Protein AF-A0A6I6J007-F1 (afdb_monomer_lite)

Radius of gyration: 20.56 Å; chains: 1; bounding box: 50×41×44 Å

Secondary structure (DSSP, 8-state):
--HHHHHHHHHHTTS-SS-HHHHHHHHHHHHHHHHHHHTTSPPPP---HHHHHHHHHHHHHHHHHH---HHHHHHHHHHHHHHHHHHHHHHHHHS--HHHHHHHHHHHHHHHHHHHHHHHHHHHHHHTT---HHHHHHHHHHHHHHHHHHHHHHHHHHS-GGGGT-

InterPro domains:
  IPR014550 Uncharacterised conserved protein UCP028704, OpgC [PF10129] (31-155)

Structure (mmCIF, N/CA/C/O backbone):
data_AF-A0A6I6J007-F1
#
_entry.id   AF-A0A6I6J007-F1
#
loop_
_atom_site.group_PDB
_atom_site.id
_atom_site.type_symbol
_atom_site.label_atom_id
_atom_site.label_alt_id
_atom_site.label_comp_id
_atom_site.label_asym_id
_atom_site.label_entity_id
_atom_site.label_seq_id
_atom_site.pdbx_PDB_ins_code
_atom_site.Cartn_x
_atom_site.Cartn_y
_atom_site.Cartn_z
_atom_site.occupancy
_atom_site.B_iso_or_equiv
_atom_site.auth_seq_id
_atom_site.auth_comp_id
_atom_site.auth_asym_id
_atom_site.auth_atom_id
_atom_site.pdbx_PDB_model_num
ATOM 1 N N . MET A 1 1 ? 29.821 -2.408 2.465 1.00 44.50 1 MET A N 1
ATOM 2 C CA . MET A 1 1 ? 29.085 -3.166 1.427 1.00 44.50 1 MET A CA 1
ATOM 3 C C . MET A 1 1 ? 27.788 -3.651 2.058 1.00 44.50 1 MET A C 1
ATOM 5 O O . MET A 1 1 ? 27.856 -4.412 3.012 1.00 44.50 1 MET A O 1
ATOM 9 N N . SER A 1 2 ? 26.631 -3.119 1.649 1.00 55.38 2 SER A N 1
ATOM 10 C CA . SER A 1 2 ? 25.342 -3.408 2.303 1.00 55.38 2 SER A CA 1
ATOM 11 C C . SER A 1 2 ? 24.978 -4.889 2.200 1.00 55.38 2 SER A C 1
ATOM 13 O O . SER A 1 2 ? 25.263 -5.520 1.188 1.00 55.38 2 SER A O 1
ATOM 15 N N . ILE A 1 3 ? 24.296 -5.432 3.207 1.00 54.59 3 ILE A N 1
ATOM 16 C CA . ILE A 1 3 ? 23.833 -6.833 3.257 1.00 54.59 3 ILE A CA 1
ATOM 17 C C . ILE A 1 3 ? 23.041 -7.222 1.992 1.00 54.59 3 ILE A C 1
ATOM 19 O O . ILE A 1 3 ? 23.181 -8.333 1.496 1.00 54.59 3 ILE A O 1
ATOM 23 N N . ALA A 1 4 ? 22.307 -6.280 1.389 1.00 48.72 4 ALA A N 1
ATOM 24 C CA . ALA A 1 4 ? 21.649 -6.464 0.093 1.00 48.72 4 ALA A CA 1
ATOM 25 C C . ALA A 1 4 ? 22.632 -6.736 -1.065 1.00 48.72 4 ALA A C 1
ATOM 27 O O . ALA A 1 4 ? 22.347 -7.558 -1.927 1.00 48.72 4 ALA A O 1
ATOM 28 N N . ALA A 1 5 ? 23.805 -6.097 -1.074 1.00 52.50 5 ALA A N 1
ATOM 29 C CA . ALA A 1 5 ? 24.852 -6.355 -2.061 1.00 52.50 5 ALA A CA 1
ATOM 30 C C . ALA A 1 5 ? 25.505 -7.727 -1.843 1.00 52.50 5 ALA A C 1
ATOM 32 O O . ALA A 1 5 ? 25.809 -8.400 -2.817 1.00 52.50 5 ALA A O 1
ATOM 33 N N . ILE A 1 6 ? 25.656 -8.174 -0.590 1.00 58.22 6 ILE A N 1
ATOM 34 C CA . ILE A 1 6 ? 26.131 -9.531 -0.278 1.00 58.22 6 ILE A CA 1
ATOM 35 C C . ILE A 1 6 ? 25.087 -10.558 -0.721 1.00 58.22 6 ILE A C 1
ATOM 37 O O . ILE A 1 6 ? 25.443 -11.513 -1.396 1.00 58.22 6 ILE A O 1
ATOM 41 N N . LEU A 1 7 ? 23.797 -10.344 -0.450 1.00 52.28 7 LEU A N 1
ATOM 42 C CA . LEU A 1 7 ? 22.729 -11.231 -0.922 1.00 52.28 7 LEU A CA 1
ATOM 43 C C . LEU A 1 7 ? 22.681 -11.290 -2.454 1.00 52.28 7 LEU A C 1
ATOM 45 O O . LEU A 1 7 ? 22.653 -12.377 -3.012 1.00 52.28 7 LEU A O 1
ATOM 49 N N . ILE A 1 8 ? 22.761 -10.154 -3.147 1.00 57.44 8 ILE A N 1
ATOM 50 C CA . ILE A 1 8 ? 22.756 -10.112 -4.618 1.00 57.44 8 ILE A CA 1
ATOM 51 C C . ILE A 1 8 ? 24.030 -10.732 -5.210 1.00 57.44 8 ILE A C 1
ATOM 53 O O . ILE A 1 8 ? 23.948 -11.392 -6.237 1.00 57.44 8 ILE A O 1
ATOM 57 N N . TYR A 1 9 ? 25.197 -10.567 -4.586 1.00 55.94 9 TYR A N 1
ATOM 58 C CA . TYR A 1 9 ? 26.458 -11.116 -5.098 1.00 55.94 9 TYR A CA 1
ATOM 59 C C . TYR A 1 9 ? 26.613 -12.615 -4.792 1.00 55.94 9 TYR A C 1
ATOM 61 O O . TYR A 1 9 ? 27.092 -13.373 -5.630 1.00 55.94 9 TYR A O 1
ATOM 69 N N . THR A 1 10 ? 26.144 -13.063 -3.624 1.00 53.44 10 THR A N 1
ATOM 70 C CA . THR A 1 10 ? 26.219 -14.472 -3.195 1.00 53.44 10 THR A CA 1
ATOM 71 C C . THR A 1 10 ? 25.123 -15.317 -3.852 1.00 53.44 10 THR A C 1
ATOM 73 O O . THR A 1 10 ? 25.380 -16.455 -4.233 1.00 53.44 10 THR A O 1
ATOM 76 N N . PHE A 1 11 ? 23.923 -14.754 -4.057 1.00 50.12 11 PHE A N 1
ATOM 77 C CA . PHE A 1 11 ? 22.803 -15.442 -4.714 1.00 50.12 11 PHE A CA 1
ATOM 78 C C . PHE A 1 11 ? 22.671 -15.149 -6.213 1.00 50.12 11 PHE A C 1
ATOM 80 O O . PHE A 1 11 ? 22.087 -15.953 -6.933 1.00 50.12 11 PHE A O 1
ATOM 87 N N . GLY A 1 12 ? 23.232 -14.049 -6.719 1.00 45.94 12 GLY A N 1
ATOM 88 C CA . GLY A 1 12 ? 23.205 -13.714 -8.147 1.00 45.94 12 GLY A CA 1
ATOM 89 C C . GLY A 1 12 ? 24.165 -14.539 -9.006 1.00 45.94 12 GLY A C 1
ATOM 90 O O . GLY A 1 12 ? 23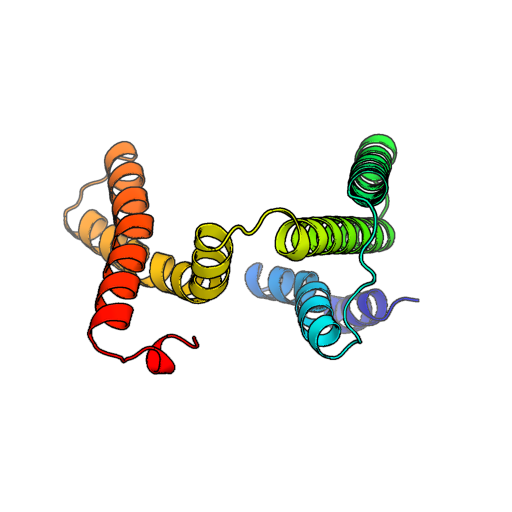.967 -14.612 -10.214 1.00 45.94 12 GLY A O 1
ATOM 91 N N . GLY A 1 13 ? 25.174 -15.178 -8.401 1.00 44.69 13 GLY A N 1
ATOM 92 C CA . GLY A 1 13 ? 26.112 -16.065 -9.102 1.00 44.69 13 GLY A CA 1
ATOM 93 C C . GLY A 1 13 ? 25.673 -17.533 -9.179 1.00 44.69 13 GLY A C 1
ATOM 94 O O . GLY A 1 13 ? 26.130 -18.252 -10.061 1.00 44.69 13 GLY A O 1
ATOM 95 N N . THR A 1 14 ? 24.790 -17.985 -8.282 1.00 49.78 14 THR A N 1
ATOM 96 C CA . THR A 1 14 ? 24.365 -19.397 -8.172 1.00 49.78 14 THR A CA 1
ATOM 97 C C . THR A 1 14 ? 22.904 -19.629 -8.553 1.00 49.78 14 THR A C 1
ATOM 99 O O . THR A 1 14 ? 22.591 -20.689 -9.091 1.00 49.78 14 THR A O 1
ATOM 102 N N . PHE A 1 15 ? 22.015 -18.642 -8.391 1.00 48.50 15 PHE A N 1
ATOM 103 C CA . PHE A 1 15 ? 20.668 -18.686 -8.969 1.00 48.50 15 PHE A CA 1
ATOM 104 C C . PHE A 1 15 ? 20.680 -18.092 -10.377 1.00 48.50 15 PHE A C 1
ATOM 106 O O . PHE A 1 15 ? 20.174 -17.001 -10.646 1.00 48.50 15 PHE A O 1
ATOM 113 N N . GLY A 1 16 ? 21.303 -18.838 -11.285 1.00 45.50 16 GLY A N 1
ATOM 114 C CA . GLY A 1 16 ? 21.239 -18.576 -12.710 1.00 45.50 16 GLY A CA 1
ATOM 115 C C . GLY A 1 16 ? 19.796 -18.616 -13.230 1.00 45.50 16 GLY A C 1
ATOM 116 O O . GLY A 1 16 ? 19.092 -19.606 -13.076 1.00 45.50 16 GLY A O 1
ATOM 117 N N . VAL A 1 17 ? 19.396 -17.529 -13.888 1.00 48.31 17 VAL A N 1
ATOM 118 C CA . VAL A 1 17 ? 18.610 -17.473 -15.140 1.00 48.31 17 VAL A CA 1
ATOM 119 C C . VAL A 1 17 ? 17.201 -18.109 -15.223 1.00 48.31 17 VAL A C 1
ATOM 121 O O . VAL A 1 17 ? 16.528 -17.856 -16.215 1.00 48.31 17 VAL A O 1
ATOM 124 N N . ALA A 1 18 ? 16.691 -18.873 -14.253 1.00 53.31 18 ALA A N 1
ATOM 125 C CA . ALA A 1 18 ? 15.543 -19.751 -14.540 1.00 53.31 18 ALA A CA 1
ATOM 126 C C . ALA A 1 18 ? 14.142 -19.232 -14.159 1.00 53.31 18 ALA A C 1
ATOM 128 O O . ALA A 1 18 ? 13.182 -19.637 -14.810 1.00 53.31 18 ALA A O 1
ATOM 129 N N . ASP A 1 19 ? 13.979 -18.346 -13.166 1.00 60.72 19 ASP A N 1
ATOM 130 C CA . ASP A 1 19 ? 12.630 -17.912 -12.766 1.00 60.72 19 ASP A CA 1
ATOM 131 C C . ASP A 1 19 ? 12.520 -16.393 -12.474 1.00 60.72 19 ASP A C 1
ATOM 133 O O . ASP A 1 19 ? 13.053 -15.903 -11.465 1.00 60.72 19 ASP A O 1
ATOM 137 N N . PRO A 1 20 ? 11.820 -15.619 -13.334 1.00 67.62 20 PRO A N 1
ATOM 138 C CA . PRO A 1 20 ? 11.537 -14.195 -13.131 1.00 67.62 20 PRO A CA 1
ATOM 139 C C . PRO A 1 20 ? 10.875 -13.870 -11.781 1.00 67.62 20 PRO A C 1
ATOM 141 O O . PRO A 1 20 ? 11.054 -12.763 -11.251 1.00 67.62 20 PRO A O 1
ATOM 144 N N . PHE A 1 21 ? 10.133 -14.820 -11.203 1.00 71.56 21 PHE A N 1
ATOM 145 C CA . PHE A 1 21 ? 9.416 -14.624 -9.945 1.00 71.56 21 PHE A CA 1
ATOM 146 C C . PHE A 1 21 ? 10.358 -14.666 -8.738 1.00 71.56 21 PHE A C 1
ATOM 148 O O . PHE A 1 21 ? 10.294 -13.786 -7.875 1.00 71.56 21 PHE A O 1
ATOM 155 N N . LEU A 1 22 ? 11.291 -15.624 -8.705 1.00 74.62 22 LEU A N 1
ATOM 156 C CA . LEU A 1 22 ? 12.224 -15.792 -7.587 1.00 74.62 22 LEU A CA 1
ATOM 157 C C . LEU A 1 22 ? 13.190 -14.609 -7.470 1.00 74.62 22 LEU A C 1
ATOM 159 O O . LEU A 1 22 ? 13.444 -14.113 -6.372 1.00 74.62 22 LEU A O 1
ATOM 163 N N . ARG A 1 23 ? 13.677 -14.101 -8.608 1.00 71.19 23 ARG A N 1
ATOM 164 C CA . ARG A 1 23 ? 14.537 -12.911 -8.639 1.00 71.19 23 ARG A CA 1
ATOM 165 C C . ARG A 1 23 ? 13.825 -11.698 -8.042 1.00 71.19 23 ARG A C 1
ATOM 167 O O . ARG A 1 23 ? 14.402 -10.999 -7.215 1.00 71.19 23 ARG A O 1
ATOM 174 N N . SER A 1 24 ? 12.579 -11.460 -8.446 1.00 71.00 24 SER A N 1
ATOM 175 C CA . SER A 1 24 ? 11.766 -10.353 -7.929 1.00 71.00 24 SER A CA 1
ATOM 176 C C . SER A 1 24 ? 11.531 -10.495 -6.425 1.00 71.00 24 SER A C 1
ATOM 178 O O . SER A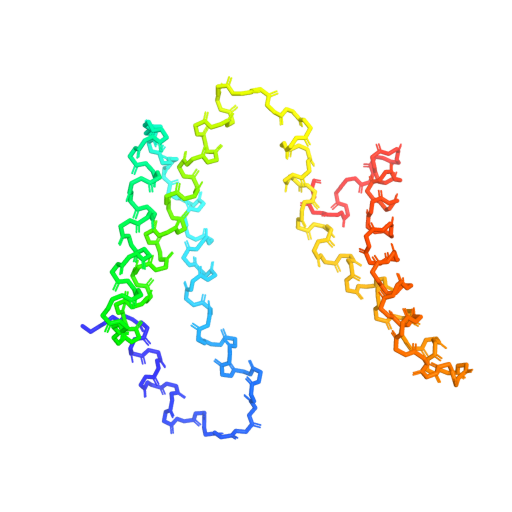 1 24 ? 11.745 -9.545 -5.674 1.00 71.00 24 SER A O 1
ATOM 180 N N . ALA A 1 25 ? 11.175 -11.698 -5.967 1.00 75.06 25 ALA A N 1
ATOM 181 C CA . ALA A 1 25 ? 10.971 -11.979 -4.551 1.00 75.06 25 ALA A CA 1
ATOM 182 C C . ALA A 1 25 ? 12.234 -11.697 -3.718 1.00 75.06 25 ALA A C 1
ATOM 184 O O . ALA A 1 25 ? 12.156 -10.993 -2.715 1.00 75.06 25 ALA A O 1
ATOM 185 N N . LEU A 1 26 ? 13.405 -12.169 -4.159 1.00 77.62 26 LEU A N 1
ATOM 186 C CA . LEU A 1 26 ? 14.676 -11.944 -3.462 1.00 77.62 26 LEU A CA 1
ATOM 187 C C . LEU A 1 26 ? 15.119 -10.474 -3.486 1.00 77.62 26 LEU A C 1
ATOM 189 O O . LEU A 1 26 ? 15.675 -9.992 -2.501 1.00 77.62 26 LEU A O 1
ATOM 193 N N . LEU A 1 27 ? 14.856 -9.747 -4.576 1.00 75.88 27 LEU A N 1
ATOM 194 C CA . LEU A 1 27 ? 15.167 -8.317 -4.680 1.00 75.88 27 LEU A CA 1
ATOM 195 C C . LEU A 1 27 ? 14.330 -7.465 -3.717 1.00 75.88 27 LEU A C 1
ATOM 197 O O . LEU A 1 27 ? 14.851 -6.501 -3.155 1.00 75.88 27 LEU A O 1
ATOM 201 N N . PHE A 1 28 ? 13.054 -7.809 -3.512 1.00 78.62 28 PHE A N 1
ATOM 202 C CA . PHE A 1 28 ? 12.152 -7.049 -2.641 1.00 78.62 28 PHE A CA 1
ATOM 203 C C . PHE A 1 28 ? 12.090 -7.564 -1.194 1.00 78.62 28 PHE A C 1
ATOM 205 O O . PHE A 1 28 ? 11.688 -6.818 -0.299 1.00 78.62 28 PHE A O 1
ATOM 212 N N . ALA A 1 29 ? 12.546 -8.793 -0.936 1.00 80.81 29 ALA A N 1
ATOM 213 C CA . ALA A 1 29 ? 12.567 -9.400 0.394 1.00 80.81 29 ALA A CA 1
ATOM 214 C C . ALA A 1 29 ? 13.237 -8.520 1.471 1.00 80.81 29 ALA A C 1
ATOM 216 O O . ALA A 1 29 ? 12.641 -8.369 2.538 1.00 80.81 29 ALA A O 1
ATOM 217 N N . PRO A 1 30 ? 14.398 -7.869 1.238 1.00 80.94 30 PRO A N 1
ATOM 218 C CA . PRO A 1 30 ? 15.004 -6.996 2.242 1.00 80.94 30 PRO A CA 1
ATOM 219 C C . PRO A 1 30 ? 14.094 -5.846 2.692 1.00 80.94 30 PRO A C 1
ATOM 221 O O . PRO A 1 30 ? 14.083 -5.516 3.874 1.00 80.94 30 PRO A O 1
ATOM 224 N N . TYR A 1 31 ? 13.299 -5.262 1.788 1.00 80.12 31 TYR A N 1
ATOM 225 C CA . TYR A 1 31 ? 12.360 -4.186 2.131 1.00 80.12 31 TYR A CA 1
ATOM 226 C C . TYR A 1 31 ? 11.176 -4.708 2.945 1.00 80.12 31 TYR A C 1
ATOM 228 O O . TYR A 1 31 ? 10.748 -4.060 3.899 1.00 80.12 31 TYR A O 1
ATOM 236 N N . PHE A 1 32 ? 10.675 -5.897 2.598 1.00 81.81 32 PHE A N 1
ATOM 237 C CA . PHE A 1 32 ? 9.642 -6.574 3.376 1.00 81.81 32 PHE A CA 1
ATOM 238 C C . PHE A 1 32 ? 10.125 -6.855 4.804 1.00 81.81 32 PHE A C 1
ATOM 240 O O . PHE A 1 32 ? 9.474 -6.455 5.769 1.00 81.81 32 PHE A O 1
ATOM 247 N N . PHE A 1 33 ? 11.302 -7.472 4.949 1.00 83.38 33 PHE A N 1
ATOM 248 C CA . PHE A 1 33 ? 11.882 -7.751 6.261 1.00 83.38 33 PHE A CA 1
ATOM 249 C C . PHE A 1 33 ? 12.201 -6.475 7.034 1.00 83.38 33 PHE A C 1
ATOM 251 O O . PHE A 1 33 ? 11.960 -6.440 8.235 1.00 83.38 33 PHE A O 1
ATOM 258 N N . PHE A 1 34 ? 12.662 -5.412 6.371 1.00 84.25 34 PHE A N 1
ATOM 259 C CA . PHE A 1 34 ? 12.848 -4.110 7.011 1.00 84.25 34 PHE A CA 1
ATOM 260 C C . PHE A 1 34 ? 11.541 -3.595 7.631 1.00 84.25 34 PHE A C 1
ATOM 262 O O . PHE A 1 34 ? 11.536 -3.189 8.791 1.00 84.25 34 PHE A O 1
ATOM 269 N N . GLY A 1 35 ? 10.420 -3.688 6.907 1.00 83.12 35 GLY A N 1
ATOM 270 C CA . GLY A 1 35 ? 9.098 -3.349 7.441 1.00 83.12 35 GLY A CA 1
ATOM 271 C C . GLY A 1 35 ? 8.693 -4.211 8.644 1.00 83.12 35 GLY A C 1
ATOM 272 O O . GLY A 1 35 ? 8.194 -3.684 9.636 1.00 83.12 35 GLY A O 1
ATOM 273 N N . VAL A 1 36 ? 8.963 -5.522 8.600 1.00 84.88 36 VAL A N 1
ATOM 274 C CA . VAL A 1 36 ? 8.717 -6.438 9.732 1.00 84.88 36 VAL A CA 1
ATOM 275 C C . VAL A 1 36 ? 9.587 -6.079 10.940 1.00 84.88 36 VAL A C 1
ATOM 277 O O . VAL A 1 36 ? 9.087 -6.040 12.061 1.00 84.88 36 VAL A O 1
ATOM 280 N N . MET A 1 37 ? 10.870 -5.773 10.731 1.00 85.75 37 MET A N 1
ATOM 281 C CA . MET A 1 37 ? 11.782 -5.367 11.803 1.00 85.75 37 MET A CA 1
ATOM 282 C C . MET A 1 37 ? 11.363 -4.045 12.441 1.00 85.75 37 MET A C 1
ATOM 284 O O . MET A 1 37 ? 11.475 -3.902 13.656 1.00 85.75 37 MET A O 1
ATOM 288 N N . LEU A 1 38 ? 10.828 -3.107 11.655 1.00 84.75 38 LEU A N 1
ATOM 289 C CA . LEU A 1 38 ? 10.370 -1.812 12.155 1.00 84.75 38 LEU A CA 1
ATOM 290 C C . LEU A 1 38 ? 9.274 -1.941 13.222 1.00 84.75 38 LEU A C 1
ATOM 292 O O . LEU A 1 38 ? 9.202 -1.110 14.118 1.00 84.75 38 LEU A O 1
ATOM 296 N N . ARG A 1 39 ? 8.465 -3.010 13.176 1.00 81.44 39 ARG A N 1
ATOM 297 C CA . ARG A 1 39 ? 7.467 -3.318 14.215 1.00 81.44 39 ARG A CA 1
ATOM 298 C C . ARG A 1 39 ? 8.096 -3.564 15.590 1.00 81.44 39 ARG A C 1
ATOM 300 O O . ARG A 1 39 ? 7.445 -3.337 16.603 1.00 81.44 39 ARG A O 1
ATOM 307 N N . HIS A 1 40 ? 9.316 -4.092 15.625 1.00 85.50 40 HIS A N 1
ATOM 308 C CA . HIS A 1 40 ? 10.025 -4.403 16.866 1.00 85.50 40 HIS A CA 1
ATOM 309 C C . HIS A 1 40 ? 10.816 -3.213 17.415 1.00 85.50 40 HIS A C 1
ATOM 311 O O . HIS A 1 40 ? 11.309 -3.278 18.539 1.00 85.50 40 HIS A O 1
ATOM 317 N N . LEU A 1 41 ? 10.959 -2.144 16.631 1.00 83.19 41 LEU A N 1
ATOM 318 C CA . LEU A 1 41 ? 11.594 -0.911 17.074 1.00 83.19 41 LEU A CA 1
ATOM 319 C C . LEU A 1 41 ? 10.603 -0.063 17.885 1.00 83.19 41 LEU A C 1
ATOM 321 O O . LEU A 1 41 ? 9.390 -0.214 17.716 1.00 83.19 41 LEU A O 1
ATOM 325 N N . PRO A 1 42 ? 11.097 0.828 18.767 1.00 79.94 42 PRO A N 1
ATOM 326 C CA . PRO A 1 42 ? 10.241 1.819 19.404 1.00 79.94 42 PRO A CA 1
ATOM 327 C C . PRO A 1 42 ? 9.469 2.604 18.343 1.00 79.94 42 PRO A C 1
ATOM 329 O O . PRO A 1 42 ? 9.977 2.846 17.243 1.00 79.94 42 PRO A O 1
ATOM 332 N N . GLU A 1 43 ? 8.238 2.990 18.682 1.00 80.50 43 GLU A N 1
ATOM 333 C CA . GLU A 1 43 ? 7.412 3.787 17.783 1.00 80.50 43 GLU A CA 1
ATOM 334 C C . GLU A 1 43 ? 8.198 5.013 17.305 1.00 80.50 43 GLU A C 1
ATOM 336 O O . GLU A 1 43 ? 8.962 5.623 18.060 1.00 80.50 43 GLU A O 1
ATOM 341 N N . LEU A 1 44 ? 8.028 5.364 16.028 1.00 79.75 44 LEU A N 1
ATOM 342 C CA . LEU A 1 44 ? 8.679 6.537 15.445 1.00 79.75 44 LEU A CA 1
ATOM 343 C C . LEU A 1 44 ? 8.369 7.784 16.301 1.00 79.75 44 LEU A C 1
ATOM 345 O O . LEU A 1 44 ? 7.405 7.788 17.057 1.00 79.75 44 LEU A O 1
ATOM 349 N N . PRO A 1 45 ? 9.108 8.894 16.210 1.00 83.88 45 PRO A N 1
ATOM 350 C CA . PRO A 1 45 ? 8.693 10.159 16.826 1.00 83.88 45 PRO A CA 1
ATOM 351 C C . PRO A 1 45 ? 7.565 10.826 16.025 1.00 83.88 45 PRO A C 1
ATOM 353 O O . PRO A 1 45 ? 7.507 10.674 14.802 1.00 83.88 45 PRO A O 1
ATOM 356 N N . VAL A 1 46 ? 6.640 11.524 16.696 1.00 82.50 46 VAL A N 1
ATOM 357 C CA . VAL A 1 46 ? 5.620 12.326 16.000 1.00 82.50 46 VAL A CA 1
ATOM 358 C C . VAL A 1 46 ? 6.342 13.537 15.437 1.00 82.50 46 VAL A C 1
ATOM 360 O O . VAL A 1 46 ? 6.765 14.414 16.187 1.00 82.50 46 VAL A O 1
ATOM 363 N N . ILE A 1 47 ? 6.525 13.579 14.125 1.00 87.12 47 ILE A N 1
ATOM 364 C CA . ILE A 1 47 ? 7.088 14.753 13.459 1.00 87.12 47 ILE A CA 1
ATOM 365 C C . ILE A 1 47 ? 5.967 15.565 12.825 1.00 87.12 47 ILE A C 1
ATOM 367 O O . ILE A 1 47 ? 4.899 15.036 12.508 1.00 87.12 47 ILE A O 1
ATOM 371 N N . SER A 1 48 ? 6.209 16.860 12.626 1.00 88.81 48 SER A N 1
ATOM 372 C CA . SER A 1 48 ? 5.257 17.682 11.887 1.00 88.81 48 SER A CA 1
ATOM 373 C C . SER A 1 48 ? 5.109 17.149 10.451 1.00 88.81 48 SER A C 1
ATOM 375 O O . SER A 1 48 ? 6.095 16.713 9.841 1.00 88.81 48 SER A O 1
ATOM 377 N N . PRO A 1 49 ? 3.896 17.199 9.870 1.00 91.25 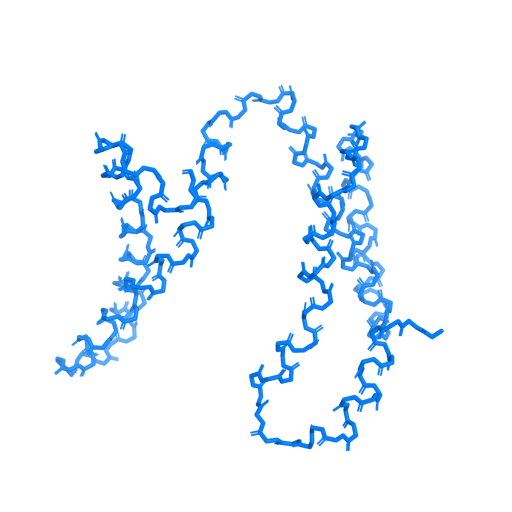49 PRO A N 1
ATOM 378 C CA . PRO A 1 49 ? 3.646 16.691 8.522 1.00 91.25 49 PRO A CA 1
ATOM 379 C C . PRO A 1 49 ? 4.482 17.430 7.470 1.00 91.25 49 PRO A C 1
ATOM 381 O O . PRO A 1 49 ? 4.818 16.852 6.442 1.00 91.25 49 PRO A O 1
ATOM 384 N N . VAL A 1 50 ? 4.883 18.676 7.751 1.00 92.75 50 VAL A N 1
ATOM 385 C CA . VAL A 1 50 ? 5.764 19.477 6.891 1.00 92.75 50 VAL A CA 1
ATOM 386 C C . VAL A 1 50 ? 7.114 18.789 6.689 1.00 92.75 50 VAL A C 1
ATOM 388 O O . VAL A 1 50 ? 7.555 18.659 5.551 1.00 92.75 50 VAL A O 1
ATOM 391 N N . TRP A 1 51 ? 7.749 18.293 7.757 1.00 91.81 51 TRP A N 1
ATOM 392 C CA . TRP A 1 51 ? 9.043 17.610 7.648 1.00 91.81 51 TRP A CA 1
ATOM 393 C C . TRP A 1 51 ? 8.929 16.251 6.958 1.00 91.81 51 TRP A C 1
ATOM 395 O O . TRP A 1 51 ? 9.788 15.906 6.148 1.00 91.81 51 TRP A O 1
ATOM 405 N N . ALA A 1 52 ? 7.853 15.505 7.224 1.00 92.12 52 ALA A N 1
ATOM 406 C CA . ALA A 1 52 ? 7.583 14.241 6.541 1.00 92.12 52 ALA A CA 1
ATOM 407 C C . ALA A 1 52 ? 7.408 14.453 5.027 1.00 92.12 52 ALA A C 1
ATOM 409 O O . ALA A 1 52 ? 8.067 13.798 4.218 1.00 92.12 52 ALA A O 1
ATOM 410 N N . LEU A 1 53 ? 6.569 15.417 4.638 1.00 94.62 53 LEU A N 1
ATOM 411 C CA . LEU A 1 53 ? 6.333 15.755 3.236 1.00 94.62 53 LEU A CA 1
ATOM 412 C C . LEU A 1 53 ? 7.595 16.297 2.561 1.00 94.62 53 LEU A C 1
ATOM 414 O O . LEU A 1 53 ? 7.893 15.878 1.448 1.00 94.62 53 LEU A O 1
ATOM 418 N N . ALA A 1 54 ? 8.360 17.164 3.229 1.00 94.50 54 ALA A N 1
ATOM 419 C CA . ALA A 1 54 ? 9.623 17.682 2.706 1.00 94.50 54 ALA A CA 1
ATOM 420 C C . ALA A 1 54 ? 10.653 16.565 2.472 1.00 94.50 54 ALA A C 1
ATOM 422 O O . ALA A 1 54 ? 11.303 16.534 1.431 1.00 94.50 54 ALA A O 1
ATOM 423 N N . GLY A 1 55 ? 10.776 15.617 3.406 1.00 92.25 55 GLY A N 1
ATOM 424 C CA . GLY A 1 55 ? 11.654 14.457 3.245 1.00 92.25 55 GLY A CA 1
ATOM 425 C C . GLY A 1 55 ? 11.238 13.569 2.071 1.00 92.25 55 GLY A C 1
ATOM 426 O O . GLY A 1 55 ? 12.082 13.170 1.270 1.00 92.25 55 GLY A O 1
ATOM 427 N N . PHE A 1 56 ? 9.935 13.310 1.924 1.00 94.88 56 PHE A N 1
ATOM 428 C CA . PHE A 1 56 ? 9.388 12.530 0.813 1.00 94.88 56 PHE A CA 1
ATOM 429 C C . PHE A 1 56 ? 9.617 13.209 -0.546 1.00 94.88 56 PHE A C 1
ATOM 431 O O . PHE A 1 56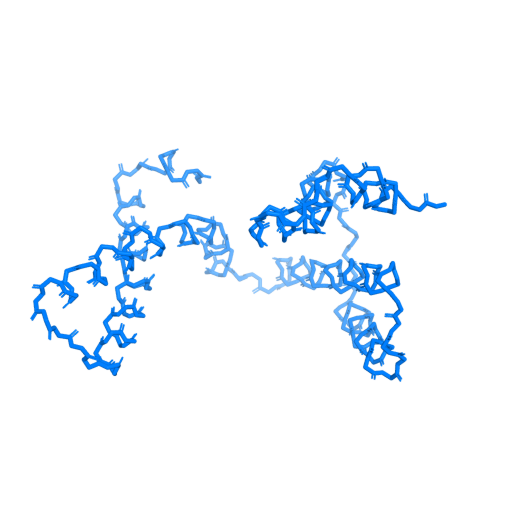 ? 10.095 12.575 -1.489 1.00 94.88 56 PHE A O 1
ATOM 438 N N . THR A 1 57 ? 9.301 14.503 -0.658 1.00 95.38 57 THR A N 1
ATOM 439 C CA . THR A 1 57 ? 9.455 15.251 -1.914 1.00 95.38 57 THR A CA 1
ATOM 440 C C . THR A 1 57 ? 10.919 15.411 -2.294 1.00 95.38 57 THR A C 1
ATOM 442 O O . THR A 1 57 ? 11.255 15.227 -3.462 1.00 95.38 57 THR A O 1
ATOM 445 N N . LEU A 1 58 ? 11.803 15.669 -1.325 1.00 94.94 58 LEU A N 1
ATOM 446 C CA . LEU A 1 58 ? 13.243 15.735 -1.558 1.00 94.94 58 LEU A CA 1
ATOM 447 C C . LEU A 1 58 ? 13.793 14.387 -2.033 1.00 94.94 58 LEU A C 1
ATOM 449 O O . LEU A 1 58 ? 14.510 14.343 -3.029 1.00 94.94 58 LEU A O 1
ATOM 453 N N . ALA A 1 59 ? 13.431 13.285 -1.371 1.00 93.31 59 ALA A N 1
ATOM 454 C CA . ALA A 1 59 ? 13.877 11.951 -1.767 1.00 93.31 59 ALA A CA 1
ATOM 455 C C . ALA A 1 59 ? 13.431 11.599 -3.198 1.00 93.31 59 ALA A C 1
ATOM 457 O O . ALA A 1 59 ? 14.236 11.094 -3.987 1.00 93.31 59 ALA A O 1
ATOM 458 N N . GLN A 1 60 ? 12.193 11.944 -3.573 1.00 93.06 60 GLN A N 1
ATOM 459 C CA . GLN A 1 60 ? 11.717 11.753 -4.944 1.00 93.06 60 GLN A CA 1
ATOM 460 C C . GLN A 1 60 ? 12.374 12.689 -5.954 1.00 93.06 60 GLN A C 1
ATOM 462 O O . GLN A 1 60 ? 12.707 12.241 -7.050 1.00 93.06 60 GLN A O 1
ATOM 467 N N . ALA A 1 61 ? 12.618 13.952 -5.607 1.00 94.75 61 ALA A N 1
ATOM 468 C CA . ALA A 1 61 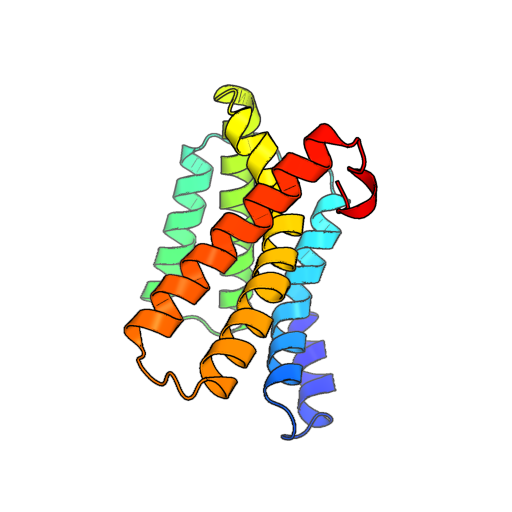? 13.349 14.869 -6.475 1.00 94.75 61 ALA A CA 1
ATOM 469 C C . ALA A 1 61 ? 14.767 14.346 -6.756 1.00 94.75 61 ALA A C 1
ATOM 471 O O . ALA A 1 61 ? 15.180 14.286 -7.911 1.00 94.75 61 ALA A O 1
ATOM 472 N N . VAL A 1 62 ? 15.480 13.870 -5.728 1.00 93.62 62 VAL A N 1
ATOM 473 C CA . VAL A 1 62 ? 16.808 13.252 -5.879 1.00 93.62 62 VAL A CA 1
ATOM 474 C C . VAL A 1 62 ? 16.748 12.025 -6.791 1.00 93.62 62 VAL A C 1
ATOM 476 O O . VAL A 1 62 ? 17.578 11.891 -7.693 1.00 93.62 62 VAL A O 1
ATOM 479 N N . TYR A 1 63 ? 15.756 11.148 -6.607 1.00 92.50 63 TYR A N 1
ATOM 480 C CA . TYR A 1 63 ? 15.575 9.981 -7.471 1.00 92.50 63 TYR A CA 1
ATOM 481 C C . TYR A 1 63 ? 15.352 10.375 -8.939 1.00 92.50 63 TYR A C 1
ATOM 483 O O . TYR A 1 63 ? 15.989 9.811 -9.829 1.00 92.50 63 TYR A O 1
ATOM 491 N N . LEU A 1 64 ? 14.482 11.356 -9.195 1.00 93.25 64 LEU A N 1
ATOM 492 C CA . LEU A 1 64 ? 14.117 11.775 -10.549 1.00 93.25 64 LEU A CA 1
ATOM 493 C C . LEU A 1 64 ? 15.245 12.520 -11.274 1.00 93.25 64 LEU A C 1
ATOM 495 O O . LEU A 1 64 ? 15.406 12.334 -12.479 1.00 93.25 64 LEU A O 1
ATOM 499 N N . LEU A 1 65 ? 16.026 13.330 -10.553 1.00 94.69 65 LEU A N 1
ATOM 500 C CA . LEU A 1 65 ? 17.115 14.126 -11.125 1.00 94.69 65 LEU A CA 1
ATOM 501 C C . LEU A 1 65 ? 18.358 13.289 -11.432 1.00 94.69 65 LEU A C 1
ATOM 503 O O . LEU A 1 65 ? 18.996 13.494 -12.460 1.00 94.69 65 LEU A O 1
ATOM 507 N N . ILE A 1 66 ? 18.711 12.360 -10.540 1.00 92.00 66 ILE A N 1
ATOM 508 C CA . ILE A 1 66 ? 20.010 11.673 -10.592 1.00 92.00 66 ILE A CA 1
ATOM 509 C C . ILE A 1 66 ? 19.872 10.235 -11.107 1.00 92.00 66 ILE A C 1
ATOM 511 O O . ILE A 1 66 ? 20.835 9.692 -11.639 1.00 92.00 66 ILE A O 1
ATOM 515 N N . LYS A 1 67 ? 18.688 9.610 -10.977 1.00 90.25 67 LYS A N 1
ATOM 516 C CA . LYS A 1 67 ? 18.448 8.182 -11.273 1.00 90.25 67 LYS A CA 1
ATOM 517 C C . LYS A 1 67 ? 19.578 7.300 -10.722 1.00 90.25 67 LYS A C 1
ATOM 519 O O . LYS A 1 67 ? 20.295 6.646 -11.480 1.00 90.25 67 LYS A O 1
ATOM 524 N N . PRO A 1 68 ? 19.786 7.339 -9.397 1.00 85.62 68 PRO A N 1
ATOM 525 C CA . PRO A 1 68 ? 20.994 6.811 -8.791 1.00 85.62 68 PRO A CA 1
ATOM 526 C C . PRO A 1 68 ? 21.033 5.272 -8.859 1.00 85.62 68 PRO A C 1
ATOM 528 O O . PRO A 1 68 ? 20.004 4.637 -9.101 1.00 85.62 68 PRO A O 1
ATOM 531 N N . PRO A 1 69 ? 22.203 4.645 -8.634 1.00 87.25 69 PRO A N 1
ATOM 532 C CA . PRO A 1 69 ? 22.332 3.191 -8.674 1.00 87.25 69 PRO A CA 1
ATOM 533 C C . PRO A 1 69 ? 21.502 2.507 -7.577 1.00 87.25 69 PRO A C 1
ATOM 535 O O . PRO A 1 69 ? 21.173 3.107 -6.550 1.00 87.25 69 PRO A O 1
ATOM 538 N N . LEU A 1 70 ? 21.248 1.207 -7.769 1.00 81.81 70 LEU A N 1
ATOM 539 C CA . LEU A 1 70 ? 20.354 0.380 -6.946 1.00 81.81 70 LEU A CA 1
ATOM 540 C C . LEU A 1 70 ? 20.476 0.592 -5.417 1.00 81.81 70 LEU A C 1
ATOM 542 O O . LEU A 1 70 ? 19.435 0.730 -4.773 1.00 81.81 70 LEU A O 1
ATOM 546 N N . PRO A 1 71 ? 21.679 0.664 -4.799 1.00 83.38 71 PRO A N 1
ATOM 547 C CA . PRO A 1 71 ? 21.788 0.836 -3.346 1.00 83.38 71 PRO A CA 1
ATOM 548 C C . PRO A 1 71 ? 21.247 2.182 -2.850 1.00 83.38 71 PRO A C 1
ATOM 550 O O . PRO A 1 71 ? 20.668 2.263 -1.770 1.00 83.38 71 PRO A O 1
ATOM 553 N N . VAL A 1 72 ? 21.424 3.240 -3.641 1.00 86.31 72 VAL A N 1
ATOM 554 C CA . VAL A 1 72 ? 20.949 4.584 -3.301 1.00 86.31 72 VAL A CA 1
ATOM 555 C C . VAL A 1 72 ? 19.443 4.666 -3.522 1.00 86.31 72 VAL A C 1
ATOM 557 O O . VAL A 1 72 ? 18.739 5.218 -2.683 1.00 86.31 72 VAL A O 1
ATOM 560 N N . THR A 1 73 ? 18.923 4.051 -4.590 1.00 86.81 73 THR A N 1
ATOM 561 C CA . THR A 1 73 ? 17.472 3.913 -4.791 1.00 86.81 73 THR A CA 1
ATOM 562 C C . THR A 1 73 ? 16.811 3.197 -3.616 1.00 86.81 73 THR A C 1
ATOM 564 O O . THR A 1 73 ? 15.770 3.640 -3.141 1.00 86.81 73 THR A O 1
ATOM 567 N N . ALA A 1 74 ? 17.436 2.130 -3.110 1.00 83.94 74 ALA A N 1
ATOM 568 C CA . ALA A 1 74 ? 16.945 1.396 -1.949 1.00 83.94 74 ALA A CA 1
ATOM 569 C C . ALA A 1 74 ? 16.844 2.284 -0.704 1.00 83.94 74 ALA A C 1
ATOM 571 O O . ALA A 1 74 ? 15.832 2.269 -0.004 1.00 83.94 74 ALA A O 1
ATOM 572 N N . LEU A 1 75 ? 17.877 3.090 -0.451 1.00 87.50 75 LEU A N 1
ATOM 573 C CA . LEU A 1 75 ? 17.900 4.018 0.673 1.00 87.50 75 LEU A CA 1
ATOM 574 C C . LEU A 1 75 ? 16.825 5.105 0.533 1.00 87.50 75 LEU A C 1
ATOM 576 O O . LEU A 1 75 ? 16.098 5.364 1.488 1.00 87.50 75 LEU A O 1
ATOM 580 N N . LEU A 1 76 ? 16.679 5.694 -0.657 1.00 90.50 76 LEU A N 1
ATOM 581 C CA . LEU A 1 76 ? 15.633 6.683 -0.937 1.00 90.50 76 LEU A CA 1
ATOM 582 C C . LEU A 1 76 ? 14.230 6.091 -0.746 1.00 90.50 76 LEU A C 1
ATOM 584 O O . LEU A 1 76 ? 13.372 6.738 -0.155 1.00 90.50 76 LEU A O 1
ATOM 588 N N . ALA A 1 77 ? 14.009 4.841 -1.164 1.00 88.19 77 ALA A N 1
ATOM 589 C CA . ALA A 1 77 ? 12.744 4.145 -0.945 1.00 88.19 77 ALA A CA 1
ATOM 590 C C . ALA A 1 77 ? 12.442 3.944 0.551 1.00 88.19 77 ALA A C 1
ATOM 592 O O . ALA A 1 77 ? 11.306 4.152 0.977 1.00 88.19 77 ALA A O 1
ATOM 593 N N . ILE A 1 78 ? 13.452 3.603 1.361 1.00 88.31 78 ILE A N 1
ATOM 594 C CA . ILE A 1 78 ? 13.312 3.505 2.822 1.00 88.31 78 ILE A CA 1
ATOM 595 C C . ILE A 1 78 ? 12.963 4.872 3.428 1.00 88.31 78 ILE A C 1
ATOM 597 O O . ILE A 1 78 ? 12.058 4.951 4.257 1.00 88.31 78 ILE A O 1
ATOM 601 N N . VAL A 1 79 ? 13.619 5.953 2.993 1.00 91.19 79 VAL A N 1
ATOM 602 C CA . VAL A 1 79 ? 13.306 7.324 3.443 1.00 91.19 79 VAL A CA 1
ATOM 603 C C . VAL A 1 79 ? 11.862 7.694 3.103 1.00 91.19 79 VAL A C 1
ATOM 605 O O . VAL A 1 79 ? 11.134 8.172 3.973 1.00 91.19 79 VAL A O 1
ATOM 608 N N . CYS A 1 80 ? 11.413 7.417 1.878 1.00 92.19 80 CYS A N 1
ATOM 609 C CA . CYS A 1 80 ? 10.028 7.640 1.468 1.00 92.19 80 CYS A CA 1
ATOM 610 C C . CYS A 1 80 ? 9.040 6.835 2.323 1.00 92.19 80 CYS A C 1
ATOM 612 O O . CYS A 1 80 ? 8.035 7.384 2.774 1.00 92.19 80 CYS A O 1
ATOM 614 N N . ALA A 1 81 ? 9.327 5.558 2.590 1.00 89.94 81 ALA A N 1
ATOM 615 C CA . ALA A 1 81 ? 8.483 4.723 3.440 1.00 89.94 81 ALA A CA 1
ATOM 616 C C . ALA A 1 81 ? 8.385 5.284 4.869 1.00 89.94 81 ALA A C 1
ATOM 618 O O . ALA A 1 81 ? 7.283 5.411 5.404 1.00 89.94 81 ALA A O 1
ATOM 619 N N . LEU A 1 82 ? 9.515 5.672 5.473 1.00 90.19 82 LEU A N 1
ATOM 620 C CA . LEU A 1 82 ? 9.560 6.287 6.806 1.00 90.19 82 LEU A CA 1
ATOM 621 C C . LEU A 1 82 ? 8.781 7.606 6.856 1.00 90.19 82 LEU A C 1
ATOM 623 O O . LEU A 1 82 ? 8.029 7.832 7.803 1.00 90.19 82 LEU A O 1
ATOM 627 N N . ALA A 1 83 ? 8.906 8.446 5.827 1.00 92.25 83 ALA A N 1
ATOM 628 C CA . ALA A 1 83 ? 8.166 9.699 5.717 1.00 92.25 83 ALA A CA 1
ATOM 629 C C . ALA A 1 83 ? 6.646 9.474 5.663 1.00 92.25 83 ALA A C 1
ATOM 631 O O . ALA A 1 83 ? 5.894 10.133 6.381 1.00 92.25 83 ALA A O 1
ATOM 632 N N . VAL A 1 84 ? 6.188 8.501 4.867 1.00 91.12 84 VAL A N 1
ATOM 633 C CA . VAL A 1 84 ? 4.765 8.137 4.799 1.00 91.12 84 VAL A CA 1
ATOM 634 C C . VAL A 1 84 ? 4.276 7.590 6.141 1.00 91.12 84 VAL A C 1
ATOM 636 O O . VAL A 1 84 ? 3.234 8.024 6.624 1.00 91.12 84 VAL A O 1
ATOM 639 N N . MET A 1 85 ? 5.029 6.697 6.792 1.00 89.06 85 MET A N 1
ATOM 640 C CA . MET A 1 85 ? 4.654 6.163 8.109 1.00 89.06 85 MET A CA 1
ATOM 641 C C . MET A 1 85 ? 4.573 7.256 9.180 1.00 89.06 85 MET A C 1
ATOM 643 O O . MET A 1 85 ? 3.643 7.258 9.987 1.00 89.06 85 MET A O 1
ATOM 647 N N . ALA A 1 86 ? 5.497 8.216 9.166 1.00 90.06 86 ALA A N 1
ATOM 648 C CA . ALA A 1 86 ? 5.465 9.364 10.062 1.00 90.06 86 ALA A CA 1
ATOM 649 C C . ALA A 1 86 ? 4.220 10.240 9.840 1.00 90.06 86 ALA A C 1
ATOM 651 O O . ALA A 1 86 ? 3.557 10.622 10.807 1.00 90.06 86 ALA A O 1
ATOM 652 N N . LEU A 1 87 ? 3.854 10.495 8.578 1.00 90.25 87 LEU A N 1
ATOM 653 C CA . LEU A 1 87 ? 2.631 11.218 8.220 1.00 90.25 87 LEU A CA 1
ATOM 654 C C . LEU A 1 87 ? 1.375 10.465 8.678 1.00 90.25 87 LEU A C 1
ATOM 656 O O . LEU A 1 87 ? 0.475 11.064 9.268 1.00 90.25 87 LEU A O 1
ATOM 660 N N . CYS A 1 88 ? 1.328 9.149 8.453 1.00 87.31 88 CYS A N 1
ATOM 661 C CA . CYS A 1 88 ? 0.240 8.300 8.926 1.00 87.31 88 CYS A CA 1
ATOM 662 C C . CYS A 1 88 ? 0.105 8.354 10.449 1.00 87.31 88 CYS A C 1
ATOM 664 O O . CYS A 1 88 ? -1.020 8.418 10.944 1.00 87.31 88 CYS A O 1
ATOM 666 N N . ARG A 1 89 ? 1.216 8.376 11.199 1.00 87.00 89 ARG A N 1
ATOM 667 C CA . ARG A 1 89 ? 1.137 8.455 12.660 1.00 87.00 89 ARG A CA 1
ATOM 668 C C . ARG A 1 89 ? 0.654 9.815 13.148 1.00 87.00 89 ARG A C 1
ATOM 670 O O . ARG A 1 89 ? -0.237 9.869 13.990 1.00 87.00 89 ARG A O 1
ATOM 677 N N . TRP A 1 90 ? 1.164 10.902 12.568 1.00 89.94 90 TRP A N 1
ATOM 678 C CA . TRP A 1 90 ? 0.664 12.243 12.871 1.00 89.94 90 TRP A CA 1
ATOM 679 C C . TRP A 1 90 ? -0.851 12.345 12.627 1.00 89.94 90 TRP A C 1
ATOM 681 O O . TRP A 1 90 ? -1.591 12.836 13.484 1.00 89.94 90 TRP A O 1
ATOM 691 N N . ALA A 1 91 ? -1.327 11.807 11.497 1.00 87.25 91 ALA A N 1
ATOM 692 C CA . ALA A 1 91 ? -2.747 11.774 11.157 1.00 87.25 91 ALA A CA 1
ATOM 693 C C . ALA A 1 91 ? -3.566 10.894 12.117 1.00 87.25 91 ALA A C 1
ATOM 695 O O . ALA A 1 91 ? -4.688 11.258 12.469 1.00 87.25 91 ALA A O 1
ATOM 696 N N . ALA A 1 92 ? -3.020 9.761 12.567 1.00 83.50 92 ALA A N 1
ATOM 697 C CA . ALA A 1 92 ? -3.684 8.888 13.532 1.00 83.50 92 ALA A CA 1
ATOM 698 C C . ALA A 1 92 ? -3.920 9.590 14.882 1.00 83.50 92 ALA A C 1
ATOM 700 O O . ALA A 1 92 ? -4.995 9.440 15.461 1.00 83.50 92 ALA A O 1
ATOM 701 N N . GLU A 1 93 ? -2.959 10.391 15.347 1.00 83.69 93 GLU A N 1
ATOM 702 C CA . GLU A 1 93 ? -3.065 11.125 16.614 1.00 83.69 93 GLU A CA 1
ATOM 703 C C . GLU A 1 93 ? -3.986 12.354 16.524 1.00 83.69 93 GLU A C 1
ATOM 705 O O . GLU A 1 93 ? -4.749 12.619 17.453 1.00 83.69 93 GLU A O 1
ATOM 710 N N . HIS A 1 94 ? -3.963 13.089 15.406 1.00 84.69 94 HIS A N 1
ATOM 711 C CA . HIS A 1 94 ? -4.628 14.397 15.312 1.00 84.69 94 HIS A CA 1
ATOM 712 C C . HIS A 1 94 ? -5.970 14.376 14.572 1.00 84.69 94 HIS A C 1
ATOM 714 O O . HIS A 1 94 ? -6.869 15.142 14.913 1.00 84.69 94 HIS A O 1
ATOM 720 N N . ALA A 1 95 ? -6.145 13.512 13.569 1.00 77.25 95 ALA A N 1
ATOM 721 C CA . ALA A 1 95 ? -7.295 13.584 12.664 1.00 77.25 95 ALA A CA 1
ATOM 722 C C . ALA A 1 95 ? -8.458 12.642 13.041 1.00 77.25 95 ALA A C 1
ATOM 724 O O . ALA A 1 95 ? -9.472 12.632 12.347 1.00 77.25 95 ALA A O 1
ATOM 725 N N . ARG A 1 96 ? -8.339 11.857 14.131 1.00 72.94 96 ARG A N 1
ATOM 726 C CA . ARG A 1 96 ? -9.369 10.914 14.640 1.00 72.94 96 ARG A CA 1
ATOM 727 C C . ARG A 1 96 ? -10.066 10.108 13.525 1.00 72.94 96 ARG A C 1
ATOM 729 O O . ARG A 1 96 ? -11.285 9.941 13.521 1.00 72.94 96 ARG A O 1
ATOM 736 N N . LEU A 1 97 ? -9.286 9.587 12.576 1.00 78.31 97 LEU A N 1
ATOM 737 C CA . LEU A 1 97 ? -9.777 8.918 11.364 1.00 78.31 97 LEU A CA 1
ATOM 738 C C . LEU A 1 97 ? -10.200 7.462 11.625 1.00 78.31 97 LEU A C 1
ATOM 740 O O . LEU A 1 97 ? -9.669 6.532 11.026 1.00 78.31 97 LEU A O 1
ATOM 744 N N . THR A 1 98 ? -11.178 7.245 12.505 1.00 76.88 98 THR A N 1
ATOM 745 C CA . THR A 1 98 ? -11.640 5.907 12.931 1.00 76.88 98 THR A CA 1
ATOM 746 C C . THR A 1 98 ? -12.033 4.991 11.771 1.00 76.88 98 THR A C 1
ATOM 748 O O . THR A 1 98 ? -11.699 3.805 11.786 1.00 76.88 98 THR A O 1
ATOM 751 N N . ALA A 1 99 ? -12.688 5.526 10.737 1.00 77.88 99 ALA A N 1
ATOM 752 C CA . ALA A 1 99 ? -13.018 4.764 9.532 1.00 77.88 99 ALA A CA 1
ATOM 753 C C . ALA A 1 99 ? -11.761 4.301 8.774 1.00 77.88 99 ALA A C 1
ATOM 755 O O . ALA A 1 99 ? -11.695 3.158 8.321 1.00 77.88 99 ALA A O 1
ATOM 756 N N . LEU A 1 100 ? -10.748 5.165 8.681 1.00 78.94 100 LEU A N 1
ATOM 757 C CA . LEU A 1 100 ? -9.499 4.881 7.980 1.00 78.94 100 LEU A CA 1
ATOM 758 C C . LEU A 1 100 ? -8.636 3.884 8.762 1.00 78.94 100 LEU A C 1
ATOM 760 O O . LEU A 1 100 ? -8.070 2.975 8.166 1.00 78.94 100 LEU A O 1
ATOM 764 N N . THR A 1 101 ? -8.617 3.977 10.093 1.00 79.19 101 THR A N 1
ATOM 765 C CA . THR A 1 101 ? -7.969 2.987 10.965 1.00 79.19 101 THR A CA 1
ATOM 766 C C . THR A 1 101 ? -8.623 1.612 10.824 1.00 79.19 101 THR A C 1
ATOM 768 O O . THR A 1 101 ? -7.931 0.604 10.688 1.00 79.19 101 THR A O 1
ATOM 771 N N . ALA A 1 102 ? -9.959 1.555 10.785 1.00 76.62 102 ALA A N 1
ATOM 772 C CA . ALA A 1 102 ? -10.691 0.305 10.589 1.00 76.62 102 ALA A CA 1
ATOM 773 C C . ALA A 1 102 ? -10.461 -0.305 9.194 1.00 76.62 102 ALA A C 1
ATOM 775 O O . ALA A 1 102 ? -10.470 -1.531 9.054 1.00 76.62 102 ALA A O 1
ATOM 776 N N . LEU A 1 103 ? -10.269 0.532 8.170 1.00 79.94 103 LEU A N 1
ATOM 777 C CA . LEU A 1 103 ? -9.914 0.099 6.819 1.00 79.94 103 LEU A CA 1
ATOM 778 C C . LEU A 1 103 ? -8.459 -0.388 6.752 1.00 79.94 103 LEU A C 1
ATOM 780 O O . LEU A 1 103 ? -8.199 -1.441 6.181 1.00 79.94 103 LEU A O 1
ATOM 784 N N . GLY A 1 104 ? -7.531 0.330 7.389 1.00 79.56 104 GLY A N 1
ATOM 785 C CA . GLY A 1 104 ? -6.121 -0.042 7.495 1.00 79.56 104 GLY A CA 1
ATOM 786 C C . GLY A 1 104 ? -5.924 -1.382 8.199 1.00 79.56 104 GLY A C 1
ATOM 787 O O . GLY A 1 104 ? -5.217 -2.240 7.679 1.00 79.56 104 GLY A O 1
ATOM 788 N N . ALA A 1 105 ? -6.627 -1.623 9.309 1.00 77.75 105 ALA A N 1
ATOM 789 C CA . ALA A 1 105 ? -6.610 -2.917 9.994 1.00 77.75 105 ALA A CA 1
ATOM 790 C C . ALA A 1 105 ? -7.120 -4.058 9.094 1.00 77.75 105 ALA A C 1
ATOM 792 O O . ALA A 1 105 ? -6.573 -5.154 9.104 1.00 77.75 105 ALA A O 1
ATOM 793 N N . ALA A 1 106 ? -8.134 -3.792 8.267 1.00 79.50 106 ALA A N 1
ATOM 794 C CA . ALA A 1 106 ? -8.672 -4.771 7.326 1.00 79.50 106 ALA A CA 1
ATOM 795 C C . ALA A 1 106 ? -7.858 -4.904 6.025 1.00 79.50 106 ALA A C 1
ATOM 797 O O . ALA A 1 106 ? -8.118 -5.820 5.245 1.00 79.50 106 ALA A O 1
ATOM 798 N N . SER A 1 107 ? -6.892 -4.015 5.770 1.00 83.94 107 SER A N 1
ATOM 799 C CA . SER A 1 107 ? -6.195 -3.920 4.481 1.00 83.94 107 SER A CA 1
ATOM 800 C C . SER A 1 107 ? -5.454 -5.201 4.109 1.00 83.94 107 SER A C 1
ATOM 802 O O . SER A 1 107 ? -5.528 -5.623 2.959 1.00 83.94 107 SER A O 1
ATOM 804 N N . MET A 1 108 ? -4.819 -5.870 5.079 1.00 83.06 108 MET A N 1
ATOM 805 C CA . MET A 1 108 ? -4.116 -7.133 4.840 1.00 83.06 108 MET A CA 1
ATOM 806 C C . MET A 1 108 ? -5.085 -8.244 4.418 1.00 83.06 108 MET A C 1
ATOM 808 O O . MET A 1 108 ? -4.844 -8.949 3.440 1.00 83.06 108 MET A O 1
ATOM 812 N N . ALA A 1 109 ? -6.219 -8.363 5.112 1.00 80.31 109 ALA A N 1
ATOM 813 C CA . ALA A 1 109 ? -7.256 -9.327 4.763 1.00 80.31 109 ALA A CA 1
ATOM 814 C C . ALA A 1 109 ? -7.860 -9.028 3.380 1.00 80.31 109 ALA A C 1
ATOM 816 O O . ALA A 1 109 ? -8.070 -9.947 2.592 1.00 80.31 109 ALA A O 1
ATOM 817 N N . ILE A 1 110 ? -8.079 -7.749 3.048 1.00 85.81 110 ILE A N 1
ATOM 818 C CA . ILE A 1 110 ? -8.559 -7.326 1.724 1.00 85.81 110 ILE A CA 1
ATOM 819 C C . ILE A 1 110 ? -7.530 -7.658 0.636 1.00 85.81 110 ILE A C 1
ATOM 821 O O . ILE A 1 110 ? -7.885 -8.217 -0.404 1.00 85.81 110 ILE A O 1
ATOM 825 N N . TYR A 1 111 ? -6.250 -7.377 0.889 1.00 85.19 111 TYR A N 1
ATOM 826 C CA . TYR A 1 111 ? -5.153 -7.701 -0.018 1.00 85.19 111 TYR A CA 1
ATOM 827 C C . TYR A 1 111 ? -5.035 -9.209 -0.267 1.00 85.19 111 TYR A C 1
ATOM 829 O O . TYR A 1 111 ? -4.733 -9.623 -1.377 1.00 85.19 111 TYR A O 1
ATOM 837 N N . LEU A 1 112 ? -5.330 -10.067 0.702 1.00 83.50 112 LEU A N 1
ATOM 838 C CA . LEU A 1 112 ? -5.320 -11.503 0.431 1.00 83.50 112 LEU A CA 1
ATOM 839 C C . LEU A 1 112 ? -6.600 -11.958 -0.291 1.00 83.50 112 LEU A C 1
ATOM 841 O O . LEU A 1 112 ? -6.549 -12.710 -1.266 1.00 83.50 112 LEU A O 1
ATOM 845 N N . ALA A 1 113 ? -7.754 -11.461 0.156 1.00 89.00 113 ALA A N 1
ATOM 846 C CA . ALA A 1 113 ? -9.055 -11.881 -0.344 1.00 89.00 113 ALA A CA 1
ATOM 847 C C . ALA A 1 113 ? -9.317 -11.444 -1.794 1.00 89.00 113 ALA A C 1
ATOM 849 O O . ALA A 1 113 ? -9.947 -12.198 -2.532 1.00 89.00 113 ALA A O 1
ATOM 850 N N . HIS A 1 114 ? -8.834 -10.277 -2.242 1.00 89.25 114 HIS A N 1
ATOM 851 C CA . HIS A 1 114 ? -9.123 -9.813 -3.608 1.00 89.25 114 HIS A CA 1
ATOM 852 C C . HIS A 1 114 ? -8.608 -10.799 -4.667 1.00 89.25 114 HIS A C 1
ATOM 854 O O . HIS A 1 114 ? -9.313 -11.079 -5.631 1.00 89.25 114 HIS A O 1
ATOM 860 N N . THR A 1 115 ? -7.432 -11.402 -4.459 1.00 90.06 115 THR A N 1
ATOM 861 C CA . THR A 1 115 ? -6.891 -12.443 -5.346 1.00 90.06 115 THR A CA 1
ATOM 862 C C . THR A 1 115 ? -7.770 -13.690 -5.335 1.00 90.06 115 THR A C 1
ATOM 864 O O . THR A 1 115 ? -8.071 -14.237 -6.396 1.00 90.06 115 THR A O 1
ATOM 867 N N . PHE A 1 116 ? -8.229 -14.107 -4.150 1.00 88.31 116 PHE A N 1
ATOM 868 C CA . PHE A 1 116 ? -9.111 -15.263 -3.991 1.00 88.31 116 PHE A CA 1
ATOM 869 C C . PHE A 1 116 ? -10.455 -15.084 -4.706 1.00 88.31 116 PHE A C 1
ATOM 871 O O . PHE A 1 116 ? -10.989 -16.054 -5.222 1.00 88.31 116 PHE A O 1
ATOM 878 N N . PHE A 1 117 ? -10.990 -13.863 -4.778 1.00 90.31 117 PHE A N 1
ATOM 879 C CA . PHE A 1 117 ? -12.238 -13.572 -5.488 1.00 90.31 117 PHE A CA 1
ATOM 880 C C . PHE A 1 117 ? -12.032 -13.331 -6.995 1.00 90.31 117 PHE A C 1
ATOM 882 O O . PHE A 1 117 ? -12.796 -13.839 -7.818 1.00 90.31 117 PHE A O 1
ATOM 889 N N . SER A 1 118 ? -10.983 -12.603 -7.385 1.00 88.75 118 SER A N 1
ATOM 890 C CA . SER A 1 118 ? -10.736 -12.237 -8.786 1.00 88.75 118 SER A CA 1
ATOM 891 C C . SER A 1 118 ? -10.222 -13.398 -9.643 1.00 88.75 118 SER A C 1
ATOM 893 O O . SER A 1 118 ? -10.574 -13.496 -10.821 1.00 88.75 118 SER A O 1
ATOM 895 N N . ALA A 1 119 ? -9.400 -14.293 -9.085 1.00 90.31 119 ALA A N 1
ATOM 896 C CA . ALA A 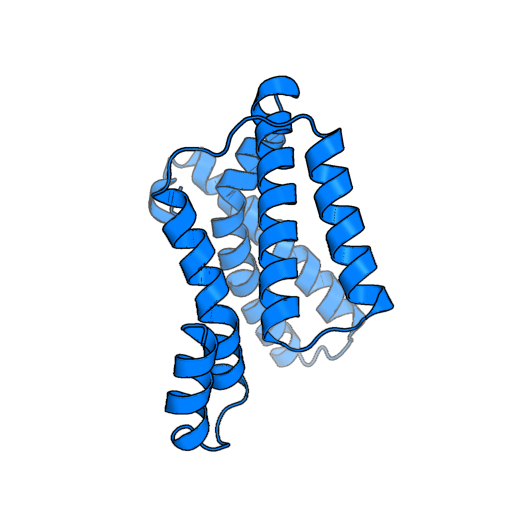1 119 ? -8.858 -15.442 -9.814 1.00 90.31 119 ALA A CA 1
ATOM 897 C C . ALA A 1 119 ? -9.935 -16.435 -10.307 1.00 90.31 119 ALA A C 1
ATOM 899 O O . ALA A 1 119 ? -9.945 -16.734 -11.506 1.00 90.31 119 ALA A O 1
ATOM 900 N N . PRO A 1 120 ? -10.869 -16.929 -9.466 1.00 89.50 120 PRO A N 1
ATOM 901 C CA . PRO A 1 120 ? -11.915 -17.839 -9.920 1.00 89.50 120 PRO A CA 1
ATOM 902 C C . PRO A 1 120 ? -12.904 -17.160 -10.866 1.00 89.50 120 PRO A C 1
ATOM 904 O O . PRO A 1 120 ? -13.324 -17.798 -11.825 1.00 89.50 120 PRO A O 1
ATOM 907 N N . LEU A 1 121 ? -13.228 -15.873 -10.675 1.00 91.94 121 LEU A N 1
ATOM 908 C CA . LEU A 1 121 ? -14.067 -15.145 -11.631 1.00 91.94 121 LEU A CA 1
ATOM 909 C C . LEU A 1 121 ? -13.449 -15.175 -13.034 1.00 91.94 121 LEU A C 1
ATOM 911 O O . LEU A 1 121 ? -14.133 -15.511 -13.997 1.00 91.94 121 LEU A O 1
ATOM 915 N N . ARG A 1 122 ? -12.152 -14.873 -13.157 1.00 89.06 122 ARG A N 1
ATOM 916 C CA . ARG A 1 122 ? -11.451 -14.965 -14.444 1.00 89.06 122 ARG A CA 1
ATOM 917 C C . ARG A 1 122 ? -11.518 -16.372 -15.031 1.00 89.06 122 ARG A C 1
ATOM 919 O O . ARG A 1 122 ? -11.809 -16.508 -16.213 1.00 89.06 122 ARG A O 1
ATOM 926 N N . ALA A 1 123 ? -11.286 -17.401 -14.214 1.00 90.69 123 ALA A N 1
ATOM 927 C CA . ALA A 1 123 ? -11.363 -18.788 -14.664 1.00 90.69 123 ALA A CA 1
ATOM 928 C C . ALA A 1 123 ? -12.772 -19.156 -15.169 1.00 90.69 123 ALA A C 1
ATOM 930 O O . ALA A 1 123 ? -12.902 -19.857 -16.170 1.00 90.69 123 ALA A O 1
ATOM 931 N N . VAL A 1 124 ? -13.827 -18.657 -14.516 1.00 92.88 124 VAL A N 1
ATOM 932 C CA . VAL A 1 124 ? -15.220 -18.839 -14.951 1.00 92.88 124 VAL A CA 1
ATOM 933 C C . VAL A 1 124 ? -15.489 -18.102 -16.262 1.00 92.88 124 VAL A C 1
ATOM 935 O O . VAL A 1 124 ? -16.014 -18.709 -17.188 1.00 92.88 124 VAL A O 1
ATOM 938 N N . LEU A 1 125 ? -15.087 -16.833 -16.384 1.00 90.56 125 LEU A N 1
ATOM 939 C CA . LEU A 1 125 ? -15.264 -16.063 -17.621 1.00 90.56 125 LEU A CA 1
ATOM 940 C C . LEU A 1 125 ? -14.540 -16.712 -18.809 1.00 90.56 125 LEU A C 1
ATOM 942 O O . LEU A 1 125 ? -15.102 -16.783 -19.897 1.00 90.56 125 LEU A O 1
ATOM 946 N N . GLN A 1 126 ? -13.332 -17.241 -18.588 1.00 91.38 126 GLN A N 1
ATOM 947 C CA . GLN A 1 126 ? -12.581 -17.991 -19.600 1.00 91.38 126 GLN A CA 1
ATOM 948 C C . GLN A 1 126 ? -13.280 -19.298 -19.993 1.00 91.38 126 GLN A C 1
ATOM 950 O O . GLN A 1 126 ? -13.322 -19.631 -21.170 1.00 91.38 126 GLN A O 1
ATOM 955 N N . LYS A 1 127 ? -13.867 -20.028 -19.035 1.00 92.19 127 LYS A N 1
ATOM 956 C CA . LYS A 1 127 ? -14.641 -21.249 -19.327 1.00 92.19 127 LYS A CA 1
ATOM 957 C C . LYS A 1 127 ? -15.931 -20.983 -20.101 1.00 92.19 127 LYS A C 1
ATOM 959 O O . LYS A 1 127 ? -16.393 -21.870 -20.807 1.00 92.19 127 LYS A O 1
ATOM 964 N N . LEU A 1 128 ? -16.511 -19.795 -19.953 1.00 93.06 128 LEU A N 1
ATOM 965 C CA . LEU A 1 128 ? -17.694 -19.357 -20.697 1.00 93.06 128 LEU A CA 1
ATOM 966 C C . LEU A 1 128 ? -17.346 -18.761 -22.072 1.00 93.06 128 LEU A C 1
ATOM 968 O O . LEU A 1 128 ? -18.231 -18.229 -22.734 1.00 93.06 128 LEU A O 1
ATOM 972 N N . ASP A 1 129 ? -16.072 -18.818 -22.472 1.00 90.69 129 ASP A N 1
ATOM 973 C CA . ASP A 1 129 ? -15.534 -18.245 -23.713 1.00 90.69 129 ASP A CA 1
ATOM 974 C C . ASP A 1 129 ? -15.819 -16.737 -23.876 1.00 90.69 129 ASP A C 1
ATOM 976 O O . ASP A 1 129 ? -15.828 -16.165 -24.967 1.00 90.69 129 ASP A O 1
ATOM 980 N N . ILE A 1 130 ? -16.034 -16.047 -22.750 1.00 88.19 130 ILE A N 1
ATOM 981 C CA . ILE A 1 130 ? -16.198 -14.598 -22.713 1.00 88.19 130 ILE A CA 1
ATOM 982 C C . ILE A 1 130 ? -14.796 -14.003 -22.796 1.00 88.19 130 ILE A C 1
ATOM 984 O O . ILE A 1 130 ? -14.065 -13.997 -21.811 1.00 88.19 130 ILE A O 1
ATOM 988 N N . THR A 1 131 ? -14.406 -13.489 -23.959 1.00 88.12 131 THR A N 1
ATOM 989 C CA . THR A 1 131 ? -13.061 -12.928 -24.204 1.00 88.12 131 THR A CA 1
ATOM 990 C C . THR A 1 131 ? -13.013 -11.399 -24.160 1.00 88.12 131 THR A C 1
ATOM 992 O O . THR A 1 131 ? -11.955 -10.795 -24.336 1.00 88.12 131 THR A O 1
ATOM 995 N N . SER A 1 132 ? -14.145 -10.740 -23.898 1.00 90.94 132 SER A N 1
ATOM 996 C CA . SER A 1 132 ? -14.226 -9.281 -23.912 1.00 90.94 132 SER A CA 1
ATOM 997 C C . SER A 1 132 ? -13.443 -8.657 -22.752 1.00 90.94 132 SER A C 1
ATOM 999 O O . SER A 1 132 ? -13.807 -8.747 -21.576 1.00 90.94 132 SER A O 1
ATOM 1001 N N . LEU A 1 133 ? -12.364 -7.955 -23.103 1.00 90.06 133 LEU A N 1
ATOM 1002 C CA . LEU A 1 133 ? -11.496 -7.255 -22.156 1.00 90.06 133 LEU A CA 1
ATOM 1003 C C . LEU A 1 133 ? -12.269 -6.331 -21.190 1.00 90.06 133 LEU A C 1
ATOM 1005 O O . LEU A 1 133 ? -12.004 -6.403 -19.988 1.00 90.06 133 LEU A O 1
ATOM 1009 N N . PRO A 1 134 ? -13.252 -5.518 -21.640 1.00 93.56 134 PRO A N 1
ATOM 1010 C CA . PRO A 1 134 ? -14.000 -4.657 -20.729 1.00 93.56 134 PRO A CA 1
ATOM 1011 C C . PRO A 1 134 ? -14.759 -5.442 -19.655 1.00 93.56 134 PRO A C 1
ATOM 1013 O O . PRO A 1 134 ? -14.788 -5.010 -18.506 1.00 93.56 134 PRO A O 1
ATOM 1016 N N . LEU A 1 135 ? -15.326 -6.609 -19.988 1.00 91.19 135 LEU A N 1
ATOM 1017 C CA . LEU A 1 135 ? -16.051 -7.427 -19.012 1.00 91.19 135 LEU A CA 1
ATOM 1018 C C . LEU A 1 135 ? -15.104 -8.052 -17.992 1.00 91.19 135 LEU A C 1
ATOM 1020 O O . LEU A 1 135 ? -15.396 -8.014 -16.800 1.00 91.19 135 LEU A O 1
ATOM 1024 N N . HIS A 1 136 ? -13.953 -8.569 -18.430 1.00 89.44 136 HIS A N 1
ATOM 1025 C CA . HIS A 1 136 ? -12.935 -9.102 -17.517 1.00 89.44 136 HIS A CA 1
ATOM 1026 C C . HIS A 1 136 ? -12.453 -8.051 -16.523 1.00 89.44 136 HIS A C 1
ATOM 1028 O O . HIS A 1 136 ? -12.351 -8.331 -15.330 1.00 89.44 136 HIS A O 1
ATOM 1034 N N . VAL A 1 137 ? -12.191 -6.834 -17.000 1.00 91.31 137 VAL A N 1
ATOM 1035 C CA . VAL A 1 137 ? -11.714 -5.737 -16.153 1.00 91.31 137 VAL A CA 1
ATOM 1036 C C . VAL A 1 137 ? -12.812 -5.256 -15.209 1.00 91.31 137 VAL A C 1
ATOM 1038 O O . VAL A 1 137 ? -12.564 -5.150 -14.009 1.00 91.31 137 VAL A O 1
ATOM 1041 N N . LEU A 1 138 ? -14.023 -4.994 -15.708 1.00 94.44 138 LEU A N 1
ATOM 1042 C CA . LEU A 1 138 ? -15.117 -4.474 -14.886 1.00 94.44 138 LEU A CA 1
ATOM 1043 C C . LEU A 1 138 ? -15.568 -5.488 -13.837 1.00 94.44 138 LEU A C 1
ATOM 1045 O O . LEU A 1 138 ? -15.610 -5.156 -12.655 1.00 94.44 138 LEU A O 1
ATOM 1049 N N . LEU A 1 139 ? -15.849 -6.730 -14.239 1.00 92.38 139 LEU A N 1
ATOM 1050 C CA . LEU A 1 139 ? -16.285 -7.771 -13.308 1.00 92.38 139 LEU A CA 1
ATOM 1051 C C . LEU A 1 139 ? -15.157 -8.155 -12.352 1.00 92.38 139 LEU A C 1
ATOM 1053 O O . LEU A 1 139 ? -15.396 -8.287 -11.153 1.00 92.38 139 LEU A O 1
ATOM 1057 N N . GLY A 1 140 ? -13.928 -8.288 -12.863 1.00 89.12 140 GLY A N 1
ATOM 1058 C CA . GLY A 1 140 ? -12.741 -8.595 -12.065 1.00 89.12 140 GLY A CA 1
ATOM 1059 C C . GLY A 1 140 ? -12.501 -7.557 -10.975 1.00 89.12 140 GLY A C 1
ATOM 1060 O O . GLY A 1 140 ? -12.294 -7.906 -9.816 1.00 89.12 140 GLY A O 1
ATOM 1061 N N . THR A 1 141 ? -12.601 -6.277 -11.329 1.00 89.75 141 THR A N 1
ATOM 1062 C CA . THR A 1 141 ? -12.441 -5.172 -10.378 1.00 89.75 141 THR A CA 1
ATOM 1063 C C . THR A 1 141 ? -13.612 -5.110 -9.400 1.00 89.75 141 THR A C 1
ATOM 1065 O O . THR A 1 141 ? -13.396 -4.994 -8.196 1.00 89.75 141 THR A O 1
ATOM 1068 N N . ALA A 1 142 ? -14.850 -5.243 -9.887 1.00 92.44 142 ALA A N 1
ATOM 1069 C CA . ALA A 1 142 ? -16.038 -5.212 -9.043 1.00 92.44 142 ALA A CA 1
ATOM 1070 C C . ALA A 1 142 ? -16.005 -6.328 -7.992 1.00 92.44 142 ALA A C 1
ATOM 1072 O O . ALA A 1 142 ? -16.132 -6.048 -6.804 1.00 92.44 142 ALA A O 1
ATOM 1073 N N . ILE A 1 143 ? -15.767 -7.578 -8.395 1.00 92.31 143 ILE A N 1
ATOM 1074 C CA . ILE A 1 143 ? -15.690 -8.715 -7.469 1.00 92.31 143 ILE A CA 1
ATOM 1075 C C . ILE A 1 143 ? -14.442 -8.637 -6.582 1.00 92.31 143 ILE A C 1
ATOM 1077 O O . ILE A 1 143 ? -14.534 -8.914 -5.385 1.00 92.31 143 ILE A O 1
ATOM 1081 N N . GLY A 1 144 ? -13.303 -8.201 -7.123 1.00 88.19 144 GLY A N 1
ATOM 1082 C CA . GLY A 1 144 ? -12.071 -8.012 -6.359 1.00 88.19 144 GLY A CA 1
ATOM 1083 C C . GLY A 1 144 ? -12.193 -6.980 -5.235 1.00 88.19 144 GLY A C 1
ATOM 1084 O O . GLY A 1 144 ? -11.494 -7.098 -4.236 1.00 88.19 144 GLY A O 1
ATOM 1085 N N . ILE A 1 145 ? -13.096 -6.002 -5.356 1.00 86.88 145 ILE A N 1
ATOM 1086 C CA . ILE A 1 145 ? -13.360 -4.997 -4.314 1.00 86.88 145 ILE A CA 1
ATOM 1087 C C . ILE A 1 145 ? -14.546 -5.412 -3.434 1.00 86.88 145 ILE A C 1
ATOM 1089 O O . ILE A 1 145 ? -14.440 -5.430 -2.207 1.00 86.88 145 ILE A O 1
ATOM 1093 N N . LEU A 1 146 ? -15.681 -5.763 -4.044 1.00 90.12 146 LEU A N 1
ATOM 1094 C CA . LEU A 1 146 ? -16.919 -6.068 -3.324 1.00 90.12 146 LEU A CA 1
ATOM 1095 C C . LEU A 1 146 ? -16.824 -7.377 -2.534 1.00 90.12 146 LEU A C 1
ATOM 1097 O O . LEU A 1 146 ? -17.348 -7.444 -1.425 1.00 90.12 146 LEU A O 1
ATOM 1101 N N . GLY A 1 147 ? -16.130 -8.391 -3.059 1.00 88.81 147 GLY A N 1
ATOM 1102 C CA . GLY A 1 147 ? -15.940 -9.682 -2.394 1.00 88.81 147 GLY A CA 1
ATOM 1103 C C . GLY A 1 147 ? -15.257 -9.544 -1.029 1.00 88.81 147 GLY A C 1
ATOM 1104 O O . GLY A 1 147 ? -15.850 -9.924 -0.015 1.00 88.81 147 GLY A O 1
ATOM 1105 N N . PRO A 1 148 ? -14.058 -8.935 -0.948 1.00 88.12 148 PRO A N 1
ATOM 1106 C CA . PRO A 1 148 ? -13.389 -8.689 0.327 1.00 88.12 148 PRO A CA 1
ATOM 1107 C C . PRO A 1 148 ? -14.182 -7.810 1.298 1.00 88.12 148 PRO A C 1
ATOM 1109 O O . PRO A 1 148 ? -14.179 -8.076 2.500 1.00 88.12 148 PRO A O 1
ATOM 1112 N N . LEU A 1 149 ? -14.883 -6.783 0.803 1.00 85.62 149 LEU A N 1
ATOM 1113 C CA . LEU A 1 149 ? -15.715 -5.917 1.646 1.00 85.62 149 LEU A CA 1
ATOM 1114 C C . LEU A 1 149 ? -16.909 -6.672 2.243 1.00 85.62 149 LEU A C 1
ATOM 1116 O O . LEU A 1 149 ? -17.185 -6.532 3.436 1.00 85.62 149 LEU A O 1
ATOM 1120 N N . ALA A 1 150 ? -17.584 -7.500 1.444 1.00 87.50 150 ALA A N 1
ATOM 1121 C CA . ALA A 1 150 ? -18.666 -8.359 1.913 1.00 87.50 150 ALA A CA 1
ATOM 1122 C C . ALA A 1 150 ? -18.155 -9.374 2.945 1.00 87.50 150 ALA A C 1
ATOM 1124 O O . ALA A 1 150 ? -18.757 -9.526 4.008 1.00 87.50 150 ALA A O 1
ATOM 1125 N N . LEU A 1 151 ? -17.004 -10.004 2.687 1.00 86.06 151 LEU A N 1
ATOM 1126 C CA . LEU A 1 151 ? -16.377 -10.944 3.618 1.00 86.06 151 LEU A CA 1
ATOM 1127 C C . LEU A 1 151 ? -16.028 -10.274 4.955 1.00 86.06 151 LEU A C 1
ATOM 1129 O O . LEU A 1 151 ? -16.323 -10.817 6.020 1.00 86.06 151 LEU A O 1
ATOM 1133 N N . LEU A 1 152 ? -15.465 -9.063 4.913 1.00 82.62 152 LEU A N 1
ATOM 1134 C CA . LEU A 1 152 ? -15.169 -8.272 6.105 1.00 82.62 152 LEU A CA 1
ATOM 1135 C C . LEU A 1 152 ? -16.444 -7.913 6.881 1.00 82.62 152 LEU A C 1
ATOM 1137 O O . LEU A 1 152 ? -16.455 -7.963 8.112 1.00 82.62 152 LEU A O 1
ATOM 1141 N N . TRP A 1 153 ? -17.521 -7.552 6.182 1.00 83.56 153 TRP A N 1
ATOM 1142 C CA . TRP A 1 153 ? -18.808 -7.247 6.805 1.00 83.56 153 TRP A CA 1
ATOM 1143 C C . TRP A 1 153 ? -19.405 -8.470 7.512 1.00 83.56 153 TRP A C 1
ATOM 1145 O O . TRP A 1 153 ? -19.821 -8.360 8.669 1.00 83.56 153 TRP A O 1
ATOM 1155 N N . VAL A 1 154 ? -19.371 -9.643 6.869 1.00 84.06 154 VAL A N 1
ATOM 1156 C CA . VAL A 1 154 ? -19.820 -10.910 7.467 1.00 84.06 154 VAL A CA 1
ATOM 1157 C C . VAL A 1 154 ? -18.970 -11.260 8.686 1.00 84.06 154 VAL A C 1
ATOM 1159 O O . VAL A 1 154 ? -19.519 -11.481 9.761 1.00 84.06 154 VAL A O 1
ATOM 1162 N N . ALA A 1 155 ? -17.642 -11.213 8.578 1.00 80.81 155 ALA A N 1
ATOM 1163 C CA . ALA A 1 155 ? -16.750 -11.538 9.691 1.00 80.81 155 ALA A CA 1
ATOM 1164 C C . ALA A 1 155 ? -16.915 -10.594 10.895 1.00 80.81 155 ALA A C 1
ATOM 1166 O O . ALA A 1 155 ? -16.775 -11.010 12.048 1.00 80.81 155 ALA A O 1
ATOM 1167 N N . ARG A 1 156 ? -17.257 -9.320 10.650 1.00 76.38 156 ARG A N 1
ATOM 1168 C CA . ARG A 1 156 ? -17.615 -8.369 11.714 1.00 76.38 156 ARG A CA 1
ATOM 1169 C C . ARG A 1 156 ? -18.927 -8.739 12.411 1.00 76.38 156 ARG A C 1
ATOM 1171 O O . ARG A 1 156 ? -19.035 -8.471 13.603 1.00 76.38 156 ARG A O 1
ATOM 1178 N N . ARG A 1 157 ? -19.890 -9.336 11.699 1.00 80.31 157 ARG A N 1
ATOM 1179 C CA . ARG A 1 157 ? -21.196 -9.773 12.229 1.00 80.31 157 ARG A CA 1
ATOM 1180 C C . ARG A 1 157 ? -21.126 -11.112 12.968 1.00 80.31 157 ARG A C 1
ATOM 1182 O O . ARG A 1 157 ? -21.803 -11.265 13.974 1.00 80.31 157 ARG A O 1
ATOM 1189 N N . THR A 1 158 ? -20.319 -12.063 12.497 1.00 78.00 158 THR A N 1
ATOM 1190 C CA . THR A 1 158 ? -20.259 -13.437 13.038 1.00 78.00 158 THR A CA 1
ATOM 1191 C C . THR A 1 158 ? -19.217 -13.628 14.145 1.00 78.00 158 THR A C 1
ATOM 1193 O O . THR A 1 158 ? -19.040 -14.737 14.642 1.00 78.00 158 THR A O 1
ATOM 1196 N N . GLY A 1 159 ? -18.487 -12.574 14.528 1.00 67.44 159 GLY A N 1
ATOM 1197 C CA . GLY A 1 159 ? -17.445 -12.639 15.563 1.00 67.44 159 GLY A CA 1
ATOM 1198 C C . GLY A 1 159 ? -16.183 -13.399 15.137 1.00 67.44 159 GLY A C 1
ATOM 1199 O O . GLY A 1 159 ? -15.255 -13.564 15.925 1.00 67.44 159 GLY A O 1
ATOM 1200 N N . THR A 1 160 ? -16.097 -13.823 13.877 1.00 66.56 160 THR A N 1
ATOM 1201 C CA . THR A 1 160 ? -15.023 -14.668 13.340 1.00 66.56 160 THR A CA 1
ATOM 1202 C C . THR A 1 160 ? -13.800 -13.852 12.899 1.00 66.56 160 THR A C 1
ATOM 1204 O O . THR A 1 160 ? -13.180 -14.131 11.876 1.00 66.56 160 THR A O 1
ATOM 1207 N N . ARG A 1 161 ? -13.439 -12.818 13.669 1.00 58.78 161 ARG A N 1
ATOM 1208 C CA . ARG A 1 161 ? -12.307 -11.920 13.358 1.00 58.78 161 ARG A CA 1
ATOM 1209 C C . ARG A 1 161 ? -10.973 -12.678 13.311 1.00 58.78 161 ARG A C 1
ATOM 1211 O O . ARG A 1 161 ? -10.196 -12.506 12.377 1.00 58.78 161 ARG A O 1
ATOM 1218 N N . ARG A 1 162 ? -10.819 -13.663 14.206 1.00 57.44 162 ARG A N 1
ATOM 1219 C CA . ARG A 1 162 ? -9.620 -14.507 14.346 1.00 57.44 162 ARG A CA 1
ATOM 1220 C C . ARG A 1 162 ? -9.228 -15.293 13.086 1.00 57.44 162 ARG A C 1
ATOM 1222 O O . ARG A 1 162 ? -8.048 -15.569 12.917 1.00 57.44 162 ARG A O 1
ATOM 1229 N N . LEU A 1 163 ? -10.178 -15.648 12.209 1.00 58.53 163 LEU A N 1
ATOM 1230 C CA . LEU A 1 163 ? -9.873 -16.370 10.960 1.00 58.53 163 LEU A CA 1
ATOM 1231 C C . LEU A 1 163 ? -9.313 -15.455 9.859 1.00 58.53 163 LEU A C 1
ATOM 1233 O O . LEU A 1 163 ? -8.695 -15.951 8.925 1.00 58.53 163 LEU A O 1
ATOM 1237 N N . LEU A 1 164 ? -9.502 -14.135 9.966 1.00 54.94 164 LEU A N 1
ATOM 1238 C CA . LEU A 1 164 ? -9.016 -13.152 8.990 1.00 54.94 164 LEU A CA 1
ATOM 1239 C C . LEU A 1 164 ? -7.682 -12.496 9.394 1.00 54.94 164 LEU A C 1
ATOM 1241 O O . LEU A 1 164 ? -7.224 -11.586 8.707 1.00 54.94 164 LEU A O 1
ATOM 1245 N N . GLY A 1 165 ? -7.052 -12.949 10.485 1.00 53.38 165 GLY A N 1
ATOM 1246 C CA . GLY A 1 165 ? -5.782 -12.392 10.969 1.00 53.38 165 GLY A CA 1
ATOM 1247 C C . GLY A 1 165 ? -5.897 -10.989 11.582 1.00 53.38 165 GLY A C 1
ATOM 1248 O O . GLY A 1 165 ? -4.890 -10.289 11.671 1.00 53.38 165 GLY A O 1
ATOM 1249 N N . ILE A 1 166 ? -7.111 -10.598 11.988 1.00 51.72 166 ILE A N 1
ATOM 1250 C CA . ILE A 1 166 ? -7.467 -9.332 12.655 1.00 51.72 166 ILE A CA 1
ATOM 1251 C C . ILE A 1 166 ? -8.098 -9.567 14.026 1.00 51.72 166 ILE A C 1
ATOM 1253 O O . ILE A 1 166 ? -8.713 -10.638 14.242 1.00 51.72 166 ILE A O 1
#

Organism: NCBI:txid2494550

Foldseek 3Di:
DDPLVVQCVVCVVPPPDDDPVVVVCSNCVVVVVVVVVVVVDPDDDQDDLVVLVVQLVVLVVCCVPPVDDDVSVVVSVVSNVVSVSSNVVNCVVPVVPVVVVVCVVLVQLLVVVLCVFLVVVVVVCVVVVPPDPVCSVVVSVCRSRVVSVVVVVVCVVVVVVVVSVD

pLDDT: mean 80.91, std 13.42, range [44.5, 95.38]

Sequence (166 aa):
MSIAAILIYTFGGTFGVADPFLRSALLFAPYFFFGVMLRHLPELPVISPVWALAGFTLAQAVYLLIKPPLPVTALLAIVCALAVMALCRWAAEHARLTALTALGAASMAIYLAHTFFSAPLRAVLQKLDITSLPLHVLLGTAIGILGPLALLWVARRTGTRRLLGI